Protein AF-A0A917E653-F1 (afdb_monomer_lite)

Organism: NCBI:txid1526574

Structure (mmCIF, N/CA/C/O backbone):
data_AF-A0A917E653-F1
#
_entry.id   AF-A0A917E653-F1
#
loop_
_atom_site.group_PDB
_atom_site.id
_atom_site.type_symbol
_atom_site.label_atom_id
_atom_site.label_alt_id
_atom_site.label_comp_id
_atom_site.label_asym_id
_atom_site.label_entity_id
_atom_site.label_seq_id
_atom_site.pdbx_PDB_ins_code
_atom_site.Cartn_x
_atom_site.Cartn_y
_atom_site.Cartn_z
_atom_site.occupancy
_atom_site.B_iso_or_equiv
_atom_site.auth_seq_id
_atom_site.auth_comp_id
_atom_site.auth_asym_id
_atom_site.auth_atom_id
_atom_site.pdbx_PDB_model_num
ATOM 1 N N . MET A 1 1 ? -8.773 10.987 0.059 1.00 63.25 1 MET A N 1
ATOM 2 C CA . MET A 1 1 ? -8.328 11.315 1.430 1.00 63.25 1 MET A CA 1
ATOM 3 C C . MET A 1 1 ? -7.196 10.438 1.963 1.00 63.25 1 MET A C 1
ATOM 5 O O . MET A 1 1 ? -6.633 1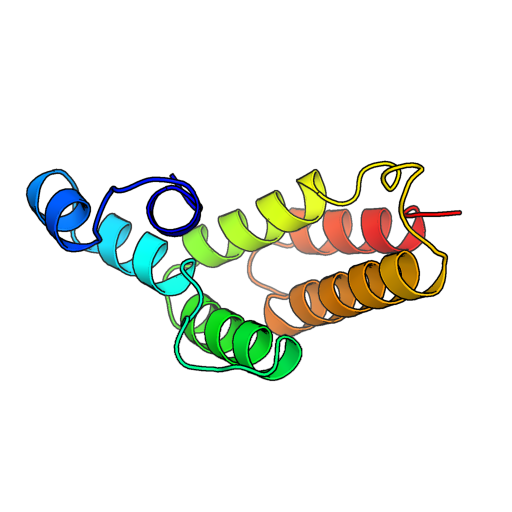0.831 2.969 1.00 63.25 1 MET A O 1
ATOM 9 N N . HIS A 1 2 ? -6.846 9.288 1.367 1.00 66.25 2 HIS A N 1
ATOM 10 C CA . HIS A 1 2 ? -5.882 8.370 1.998 1.00 66.25 2 HIS A CA 1
ATOM 11 C C . HIS A 1 2 ? -4.497 8.979 2.279 1.00 66.25 2 HIS A C 1
ATOM 13 O O . HIS A 1 2 ? -3.910 8.625 3.294 1.00 66.25 2 HIS A O 1
ATOM 19 N N . ASP A 1 3 ? -4.056 9.937 1.460 1.00 76.19 3 ASP A N 1
ATOM 20 C CA . ASP A 1 3 ? -2.777 10.632 1.643 1.00 76.19 3 ASP A CA 1
ATOM 21 C C . ASP A 1 3 ? -2.915 12.055 2.211 1.00 76.19 3 ASP A C 1
ATOM 23 O O . ASP A 1 3 ? -1.927 12.768 2.311 1.00 76.19 3 ASP A O 1
ATOM 27 N N . ILE A 1 4 ? -4.107 12.511 2.626 1.00 77.00 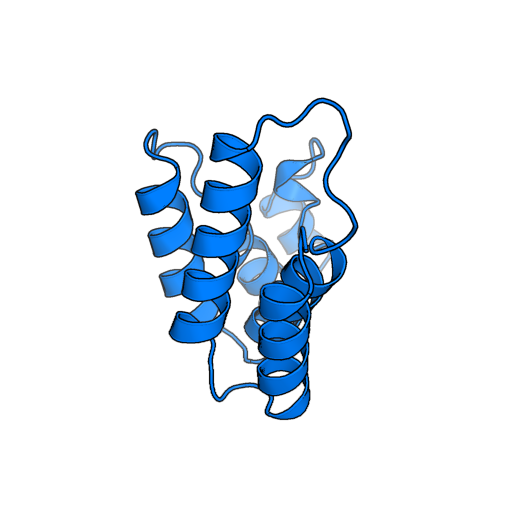4 ILE A N 1
ATOM 28 C CA . ILE A 1 4 ? -4.296 13.929 3.004 1.00 77.00 4 ILE A CA 1
ATOM 29 C C . ILE A 1 4 ? -3.410 14.345 4.193 1.00 77.00 4 ILE A C 1
ATOM 31 O O . ILE A 1 4 ? -2.864 15.439 4.192 1.00 77.00 4 ILE A O 1
ATOM 35 N N . VAL A 1 5 ? -3.190 13.449 5.158 1.00 71.81 5 VAL A N 1
ATOM 36 C CA . VAL A 1 5 ? -2.304 13.685 6.316 1.00 71.81 5 VAL A CA 1
ATOM 37 C C . VAL A 1 5 ? -0.818 13.535 5.946 1.00 71.81 5 VAL A C 1
ATOM 39 O O . VAL A 1 5 ? 0.066 14.028 6.649 1.00 71.81 5 VAL A O 1
ATOM 42 N N . GLU A 1 6 ? -0.510 12.832 4.851 1.00 76.94 6 GLU A N 1
ATOM 43 C CA . GLU A 1 6 ? 0.863 12.686 4.358 1.00 76.94 6 GLU A CA 1
ATOM 44 C C . GLU A 1 6 ? 1.281 13.872 3.472 1.00 76.94 6 GLU A C 1
ATOM 46 O O . GLU A 1 6 ? 2.406 14.352 3.629 1.00 76.94 6 GLU A O 1
ATOM 51 N N . ASP A 1 7 ? 0.371 14.364 2.625 1.00 78.69 7 ASP A N 1
ATOM 52 C CA . ASP A 1 7 ? 0.656 15.291 1.520 1.00 78.69 7 ASP A CA 1
ATOM 53 C C . ASP A 1 7 ? 0.187 16.735 1.762 1.00 78.69 7 ASP A C 1
ATOM 55 O O . ASP A 1 7 ? 0.497 17.625 0.968 1.00 78.69 7 ASP A O 1
ATOM 59 N N . THR A 1 8 ? -0.565 16.995 2.834 1.00 80.12 8 THR A N 1
ATOM 60 C CA . THR A 1 8 ? -1.074 18.336 3.167 1.00 80.12 8 THR A CA 1
ATOM 61 C C . THR A 1 8 ? -0.854 18.673 4.644 1.00 80.12 8 THR A C 1
ATOM 63 O O . THR A 1 8 ? -0.393 17.839 5.422 1.00 80.12 8 THR A O 1
ATOM 66 N N . GLU A 1 9 ? -1.186 19.902 5.046 1.00 81.06 9 GLU A N 1
ATOM 67 C CA . GLU A 1 9 ? -1.111 20.351 6.445 1.00 81.06 9 GLU A CA 1
ATOM 68 C C . GLU A 1 9 ? -2.258 19.808 7.321 1.00 81.06 9 GLU A C 1
ATOM 70 O O . GLU A 1 9 ? -2.254 20.017 8.533 1.00 81.06 9 GLU A O 1
ATOM 75 N N . THR A 1 10 ? -3.221 19.079 6.739 1.00 84.31 10 THR A N 1
ATOM 76 C CA . THR A 1 10 ? -4.369 18.521 7.465 1.00 84.31 10 THR A CA 1
ATOM 77 C C . THR A 1 10 ? -3.950 17.472 8.498 1.00 84.31 10 THR A C 1
ATOM 79 O O . THR A 1 10 ? -3.291 16.475 8.198 1.00 84.31 10 THR A O 1
ATOM 82 N N . SER A 1 11 ? -4.416 17.655 9.728 1.00 85.44 11 SER A N 1
ATOM 83 C CA . SER A 1 11 ? -4.180 16.780 10.872 1.00 85.44 11 SER A CA 1
ATOM 84 C C . SER A 1 11 ? -5.279 15.724 11.055 1.00 85.44 11 SER A C 1
ATOM 86 O O . SER A 1 11 ? -6.434 15.901 10.668 1.00 85.44 11 SER A O 1
ATOM 88 N N . LEU A 1 12 ? -4.954 14.619 11.741 1.00 85.94 12 LEU A N 1
ATOM 89 C CA . LEU A 1 12 ? -5.959 13.622 12.147 1.00 85.94 12 LEU A CA 1
ATOM 90 C C . LEU A 1 12 ? -7.033 14.209 13.076 1.00 85.94 12 LEU A C 1
ATOM 92 O O . LEU A 1 12 ? -8.161 13.722 13.080 1.00 85.94 12 LEU A O 1
ATOM 96 N N . LYS A 1 13 ? -6.689 15.253 13.841 1.00 87.19 13 LYS A N 1
ATOM 97 C CA . LYS A 1 13 ? -7.632 15.962 14.710 1.00 87.19 13 LYS A CA 1
ATOM 98 C C . LYS A 1 13 ? -8.714 16.650 13.878 1.00 87.19 13 LYS A C 1
ATOM 100 O O . LYS A 1 13 ? -9.890 16.423 14.130 1.00 87.19 13 LYS A O 1
ATOM 105 N N . GLU A 1 14 ? -8.320 17.398 12.850 1.00 86.38 14 GLU A N 1
ATOM 106 C CA . GLU A 1 14 ? -9.267 18.059 11.941 1.00 86.38 14 GLU A CA 1
ATOM 107 C C . GLU A 1 14 ? -10.149 17.043 11.205 1.00 86.38 14 GLU A C 1
ATOM 109 O O . GLU A 1 14 ? -11.339 17.281 11.010 1.00 86.38 14 GLU A O 1
ATOM 114 N N . ILE A 1 15 ? -9.611 15.872 10.843 1.00 88.75 15 ILE A N 1
ATOM 115 C CA . ILE A 1 15 ? -10.426 14.795 10.259 1.00 88.75 15 ILE A CA 1
ATOM 116 C C . ILE A 1 15 ? -11.457 14.286 11.274 1.00 88.75 15 ILE A C 1
ATOM 118 O O . ILE A 1 15 ? -12.619 14.127 10.918 1.00 88.75 15 ILE A O 1
ATOM 122 N N . GLY A 1 16 ? -11.066 14.079 12.533 1.00 88.75 16 GLY A N 1
ATOM 123 C CA . GLY A 1 16 ? -11.978 13.646 13.595 1.00 88.75 16 GLY A CA 1
ATOM 124 C C . GLY A 1 16 ? -13.073 14.656 13.945 1.00 88.75 16 GLY A C 1
ATOM 125 O O . GLY A 1 16 ? -14.151 14.250 14.363 1.00 88.75 16 GLY A O 1
ATOM 126 N N . GLU A 1 17 ? -12.825 15.950 13.748 1.00 91.25 17 GLU A N 1
ATOM 127 C CA . GLU A 1 17 ? -13.824 17.007 13.955 1.00 91.25 17 GLU A CA 1
ATOM 128 C C . GLU A 1 17 ? -14.859 17.072 12.818 1.00 91.25 17 GLU A C 1
ATOM 130 O O . GLU A 1 17 ? -15.998 17.473 13.050 1.00 91.25 17 GLU A O 1
ATOM 135 N N . ASN A 1 18 ? -14.487 16.651 11.603 1.00 90.56 18 ASN A N 1
ATOM 136 C CA . ASN A 1 18 ? -15.320 16.787 10.401 1.00 90.56 18 ASN A CA 1
ATOM 137 C C . ASN A 1 18 ? -15.903 15.462 9.878 1.00 90.56 18 ASN A C 1
ATOM 139 O O . ASN A 1 18 ? -16.817 15.473 9.053 1.00 90.56 18 ASN A O 1
ATOM 143 N N . PHE A 1 19 ? -15.388 14.314 10.325 1.00 91.25 19 PHE A N 1
ATOM 144 C CA . PHE A 1 19 ? -15.757 12.994 9.816 1.00 91.25 19 PHE A CA 1
ATOM 145 C C . PHE A 1 19 ? -15.982 11.976 10.934 1.00 91.25 19 PHE A C 1
ATOM 147 O O . PHE A 1 19 ? -15.587 12.152 12.082 1.00 91.25 19 PHE A O 1
ATOM 154 N N . SER A 1 20 ? -16.625 10.861 10.575 1.00 90.75 20 SER A N 1
ATOM 155 C CA . SER A 1 20 ? -16.861 9.761 11.512 1.00 90.75 20 SER A CA 1
ATOM 156 C C . SER A 1 20 ? -15.556 9.135 12.017 1.00 90.75 20 SER A C 1
ATOM 158 O O . SER A 1 20 ? -14.550 9.086 11.304 1.00 90.75 20 SER A O 1
ATOM 160 N N . ASN A 1 21 ? -15.614 8.545 13.213 1.00 90.25 21 ASN A N 1
ATOM 161 C CA . ASN A 1 21 ? -14.484 7.834 13.813 1.00 90.25 21 ASN A CA 1
ATOM 162 C C . ASN A 1 21 ? -13.909 6.738 12.891 1.00 90.25 21 ASN A C 1
ATOM 164 O O . ASN A 1 21 ? -12.696 6.576 12.807 1.00 90.25 21 ASN A O 1
ATOM 168 N N . GLN A 1 22 ? -14.763 6.046 12.128 1.00 90.94 22 GLN A N 1
ATOM 169 C CA . GLN A 1 22 ? -14.332 5.025 11.164 1.00 90.94 22 GLN A CA 1
ATOM 170 C C . GLN A 1 22 ? -13.416 5.602 10.071 1.00 90.94 22 GLN A C 1
ATOM 172 O O . GLN A 1 22 ? -12.428 4.972 9.690 1.00 90.94 22 GLN A O 1
ATOM 177 N N . ILE A 1 23 ? -13.721 6.808 9.576 1.00 89.88 23 ILE A N 1
ATOM 178 C CA . ILE A 1 23 ? -12.895 7.496 8.574 1.00 89.88 23 ILE A CA 1
ATOM 179 C C . ILE A 1 23 ? -11.564 7.908 9.201 1.00 89.88 23 ILE A C 1
ATOM 181 O O . ILE A 1 23 ? -10.512 7.646 8.617 1.00 89.88 23 ILE A O 1
ATOM 185 N N . THR A 1 24 ? -11.594 8.492 10.398 1.00 91.25 24 THR A N 1
ATOM 186 C CA . THR A 1 24 ? -10.391 8.924 11.121 1.00 91.25 24 THR A CA 1
ATOM 187 C C . THR A 1 24 ? -9.446 7.757 11.400 1.00 91.25 24 THR A C 1
ATOM 189 O O . THR A 1 24 ? -8.258 7.849 11.097 1.00 91.25 24 THR A O 1
ATOM 192 N N . GLU A 1 25 ? -9.961 6.627 11.889 1.00 92.12 25 GLU A N 1
ATOM 193 C CA . GLU A 1 25 ? -9.183 5.402 12.118 1.00 92.12 25 GLU A CA 1
ATOM 194 C C . GLU A 1 25 ? -8.594 4.839 10.819 1.00 92.12 25 GLU A C 1
ATOM 196 O O . GLU A 1 25 ? -7.434 4.417 10.781 1.00 92.12 25 GLU A O 1
ATOM 201 N N . GLY A 1 26 ? -9.368 4.863 9.730 1.00 92.69 26 GLY A N 1
ATOM 202 C CA . GLY A 1 26 ? -8.899 4.427 8.420 1.00 92.69 26 GLY A CA 1
ATOM 203 C C . GLY A 1 26 ? -7.757 5.290 7.883 1.00 92.69 26 GLY A C 1
ATOM 204 O O . GLY A 1 26 ? -6.734 4.755 7.450 1.00 92.69 26 GLY A O 1
ATOM 205 N N . VAL A 1 27 ? -7.894 6.618 7.956 1.00 91.12 27 VAL A N 1
ATOM 206 C CA . VAL A 1 27 ? -6.839 7.557 7.544 1.00 91.12 27 VAL A CA 1
ATOM 207 C C . VAL A 1 27 ? -5.613 7.423 8.447 1.00 91.12 27 VAL A C 1
ATOM 209 O O . VAL A 1 27 ? -4.488 7.376 7.946 1.00 91.12 27 VAL A O 1
ATOM 212 N N . ALA A 1 28 ? -5.804 7.268 9.758 1.00 91.88 28 ALA A N 1
ATOM 213 C CA . ALA A 1 28 ? -4.706 7.047 10.693 1.00 91.88 28 ALA A CA 1
ATOM 214 C C . ALA A 1 28 ? -3.905 5.785 10.343 1.00 91.88 28 ALA A C 1
ATOM 216 O O . ALA A 1 28 ? -2.676 5.825 10.331 1.00 91.88 28 ALA A O 1
ATOM 217 N N . ALA A 1 29 ? -4.572 4.677 10.004 1.00 92.44 29 ALA A N 1
ATOM 218 C CA . ALA A 1 29 ? -3.911 3.433 9.606 1.00 92.44 29 ALA A CA 1
ATOM 219 C C . ALA A 1 29 ? -3.133 3.549 8.283 1.00 92.44 29 ALA A C 1
ATOM 221 O O . ALA A 1 29 ? -2.068 2.943 8.135 1.00 92.44 29 ALA A O 1
ATOM 222 N N . LEU A 1 30 ? -3.646 4.338 7.334 1.00 91.88 30 LEU A N 1
ATOM 223 C CA . LEU A 1 30 ? -3.002 4.596 6.041 1.00 91.88 30 LEU A CA 1
ATOM 224 C C . LEU A 1 30 ? -1.812 5.561 6.149 1.00 91.88 30 LEU A C 1
ATOM 226 O O . LEU A 1 30 ? -0.884 5.457 5.349 1.00 91.88 30 LEU A O 1
ATOM 230 N N . THR A 1 31 ? -1.806 6.422 7.168 1.00 90.19 31 THR A N 1
ATOM 231 C CA . THR A 1 31 ? -0.723 7.372 7.445 1.00 90.19 31 THR A CA 1
ATOM 232 C C . THR A 1 31 ? 0.473 6.656 8.068 1.00 90.19 31 THR A C 1
ATOM 234 O O . THR A 1 31 ? 0.366 6.037 9.131 1.00 90.19 31 THR A O 1
ATOM 237 N N . LYS A 1 32 ? 1.643 6.735 7.434 1.00 89.38 32 LYS A N 1
ATOM 238 C CA . LYS A 1 32 ? 2.878 6.111 7.925 1.00 89.38 32 LYS A CA 1
ATOM 239 C C . LYS A 1 32 ? 3.464 6.862 9.117 1.00 89.38 32 LYS A C 1
ATOM 241 O O . LYS A 1 32 ? 3.518 8.089 9.134 1.00 89.38 32 LYS A O 1
ATOM 246 N N . ASP A 1 33 ?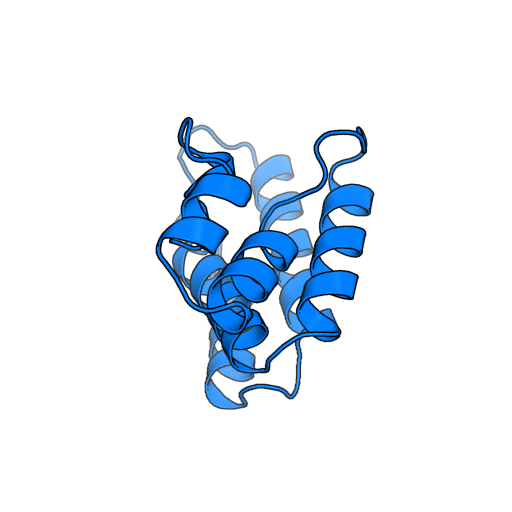 4.018 6.108 10.065 1.00 89.69 33 ASP A N 1
ATOM 247 C CA . ASP A 1 33 ? 4.728 6.688 11.201 1.00 89.69 33 ASP A CA 1
ATOM 248 C C . ASP A 1 33 ? 6.030 7.367 10.736 1.00 89.69 33 ASP A 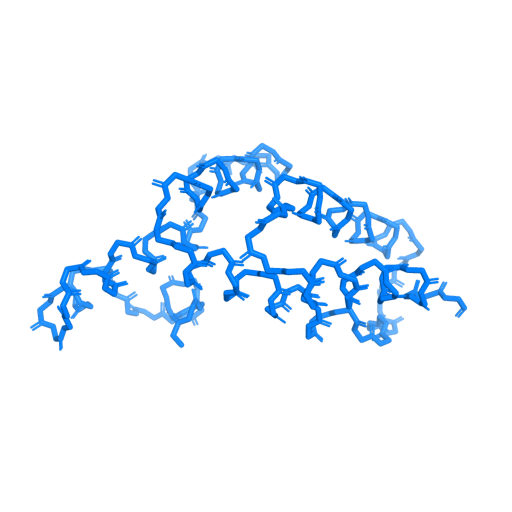C 1
ATOM 250 O O . ASP A 1 33 ? 6.940 6.740 10.174 1.00 89.69 33 ASP A O 1
ATOM 254 N N . LYS A 1 34 ? 6.113 8.687 10.931 1.00 87.88 34 LYS A N 1
ATOM 255 C CA . LYS A 1 34 ? 7.275 9.495 10.546 1.00 87.88 34 LYS A CA 1
ATOM 256 C C . LYS A 1 34 ? 8.474 9.274 11.483 1.00 87.88 34 LYS A C 1
ATOM 258 O O . LYS A 1 34 ? 9.591 9.502 11.028 1.00 87.88 34 LYS A O 1
ATOM 263 N N . SER A 1 35 ? 8.269 8.758 12.701 1.00 91.75 35 SER A N 1
ATOM 264 C CA . SER A 1 35 ? 9.332 8.481 13.681 1.00 91.75 35 SER A CA 1
ATOM 265 C C . SER A 1 35 ? 10.229 7.295 13.297 1.00 91.75 35 SER A C 1
ATOM 267 O O . SER A 1 35 ? 11.409 7.266 13.642 1.00 91.75 35 SER A O 1
ATOM 269 N N . ILE A 1 36 ? 9.707 6.339 12.521 1.00 91.75 36 ILE A N 1
ATOM 270 C CA . ILE A 1 36 ? 10.479 5.201 12.010 1.00 91.75 36 ILE A CA 1
ATOM 271 C C . ILE A 1 36 ? 11.351 5.687 10.844 1.00 91.75 36 ILE A C 1
ATOM 273 O O . ILE A 1 36 ? 10.836 6.188 9.849 1.00 91.75 36 ILE A O 1
ATOM 277 N N . SER A 1 37 ? 12.673 5.549 10.909 1.00 91.19 37 SER A N 1
ATOM 278 C CA . SER A 1 37 ? 13.562 5.997 9.822 1.00 91.19 37 SER A CA 1
ATOM 279 C C . SER A 1 37 ? 13.630 4.993 8.664 1.00 91.19 37 SER A C 1
ATOM 281 O O . SER A 1 37 ? 13.594 5.384 7.494 1.00 91.19 37 SER A O 1
ATOM 283 N N . ASP A 1 38 ? 13.665 3.694 8.975 1.00 94.00 38 ASP A N 1
ATOM 284 C CA . ASP A 1 38 ? 13.737 2.633 7.972 1.00 94.00 38 ASP A CA 1
ATOM 285 C C . ASP A 1 38 ? 12.425 2.496 7.180 1.00 94.00 38 ASP A C 1
ATOM 287 O O . ASP A 1 38 ? 11.344 2.258 7.727 1.00 94.00 38 ASP A O 1
ATOM 291 N N . LYS A 1 39 ? 12.523 2.610 5.851 1.00 90.69 39 LYS A N 1
ATOM 292 C CA . LYS A 1 39 ? 11.360 2.622 4.950 1.00 90.69 39 LYS A CA 1
ATOM 293 C C . LYS A 1 39 ? 10.609 1.293 4.949 1.00 90.69 39 LYS A C 1
ATOM 295 O O . LYS A 1 39 ? 9.381 1.297 4.854 1.00 90.69 39 LYS A O 1
ATOM 300 N N . LEU A 1 40 ? 11.321 0.168 5.032 1.00 92.25 40 LEU A N 1
ATOM 301 C CA . LEU A 1 40 ? 10.693 -1.152 4.997 1.00 92.25 40 LEU A CA 1
ATOM 302 C C . LEU A 1 40 ? 9.956 -1.442 6.307 1.00 92.25 40 LEU A C 1
ATOM 304 O O . LEU A 1 40 ? 8.813 -1.893 6.281 1.00 92.25 40 LEU A O 1
ATOM 308 N N . THR A 1 41 ? 10.576 -1.126 7.440 1.00 94.38 41 THR A N 1
ATOM 309 C CA . THR A 1 41 ? 9.975 -1.235 8.773 1.00 94.38 41 THR A CA 1
ATOM 310 C C . THR A 1 41 ? 8.745 -0.341 8.882 1.00 94.38 41 THR A C 1
ATOM 312 O O . THR A 1 41 ? 7.684 -0.813 9.281 1.00 94.38 41 THR A O 1
ATOM 315 N N . LYS A 1 42 ? 8.834 0.906 8.404 1.00 94.38 42 LYS A N 1
ATOM 316 C CA . LYS A 1 42 ? 7.698 1.835 8.330 1.00 94.38 42 LYS A CA 1
ATOM 317 C C . LYS A 1 42 ? 6.539 1.285 7.495 1.00 94.38 42 LYS A C 1
ATOM 319 O O . LYS A 1 42 ? 5.378 1.417 7.875 1.00 94.38 42 LYS A O 1
ATOM 324 N N . MET A 1 43 ? 6.840 0.649 6.361 1.00 94.25 43 MET A N 1
ATOM 325 C CA . MET A 1 43 ? 5.823 -0.001 5.530 1.00 94.25 43 MET A CA 1
ATOM 326 C C . MET A 1 43 ? 5.177 -1.187 6.257 1.00 94.25 43 MET A C 1
ATOM 328 O O . MET A 1 43 ? 3.957 -1.309 6.248 1.00 94.25 43 MET A O 1
ATOM 332 N N . LYS A 1 44 ? 5.971 -2.045 6.908 1.00 95.00 44 LYS A N 1
ATOM 333 C CA . LYS A 1 44 ? 5.457 -3.200 7.664 1.00 95.00 44 LYS A CA 1
ATOM 334 C C . LYS A 1 44 ? 4.567 -2.779 8.834 1.00 95.00 44 LYS A C 1
ATOM 336 O O . LYS A 1 44 ? 3.522 -3.395 9.027 1.00 95.00 44 LYS A O 1
ATOM 341 N N . ASP A 1 45 ? 4.938 -1.727 9.564 1.00 95.56 45 ASP A N 1
ATOM 342 C CA . ASP A 1 45 ? 4.091 -1.143 10.611 1.00 95.56 45 ASP A CA 1
ATOM 343 C C . ASP A 1 45 ? 2.730 -0.703 10.051 1.00 95.56 45 ASP A C 1
ATOM 345 O O . ASP A 1 45 ? 1.683 -1.153 10.521 1.00 95.56 45 ASP A O 1
ATOM 349 N N . SER A 1 46 ? 2.742 0.107 8.986 1.00 94.94 46 SER A N 1
ATOM 350 C CA . SER A 1 46 ? 1.512 0.577 8.342 1.00 94.94 46 SER A CA 1
ATOM 351 C C . SER A 1 46 ? 0.643 -0.592 7.868 1.00 94.94 46 SER A C 1
ATOM 353 O O . SER A 1 46 ? -0.554 -0.615 8.139 1.00 94.94 46 SER A O 1
ATOM 355 N N . LEU A 1 47 ? 1.233 -1.622 7.249 1.00 96.25 47 LEU A N 1
ATOM 356 C CA . LEU A 1 47 ? 0.499 -2.817 6.821 1.00 96.25 47 LEU A CA 1
ATOM 357 C C . LEU A 1 47 ? -0.116 -3.590 7.989 1.00 96.25 47 LEU A C 1
ATOM 359 O O . LEU A 1 47 ? -1.257 -4.040 7.875 1.00 96.25 47 LEU A O 1
ATOM 363 N N . LYS A 1 48 ? 0.595 -3.712 9.116 1.00 96.06 48 LYS A N 1
ATOM 364 C CA . LYS A 1 48 ? 0.065 -4.341 10.331 1.00 96.06 48 LYS A CA 1
ATOM 365 C C . LYS A 1 48 ? -1.158 -3.585 10.846 1.00 96.06 48 LYS A C 1
ATOM 367 O O . LYS A 1 48 ? -2.166 -4.221 11.152 1.00 96.06 48 LYS A O 1
ATOM 372 N N . ARG A 1 49 ? -1.088 -2.250 10.899 1.00 95.50 49 ARG A N 1
ATOM 373 C CA . ARG A 1 49 ? -2.218 -1.405 11.309 1.00 95.50 49 ARG A CA 1
ATOM 374 C C . ARG A 1 49 ? -3.386 -1.560 10.342 1.00 95.50 49 ARG A C 1
ATOM 376 O O . ARG A 1 49 ? -4.448 -1.977 10.779 1.00 95.50 49 ARG A O 1
ATOM 383 N N . ILE A 1 50 ? -3.166 -1.366 9.039 1.00 95.81 50 ILE A N 1
ATOM 384 C CA . ILE A 1 50 ? -4.183 -1.513 7.977 1.00 95.81 50 ILE A CA 1
ATOM 385 C C . ILE A 1 50 ? -4.891 -2.874 8.044 1.00 95.81 50 ILE A C 1
ATOM 387 O O . ILE A 1 50 ? -6.113 -2.945 7.950 1.00 95.81 50 ILE A O 1
ATOM 391 N N . LYS A 1 51 ? -4.144 -3.965 8.237 1.00 93.88 51 LYS A N 1
ATOM 392 C CA . LYS A 1 51 ? -4.696 -5.326 8.315 1.00 93.88 51 LYS A CA 1
ATOM 393 C C . LYS A 1 51 ? -5.601 -5.548 9.531 1.00 93.88 51 LYS A C 1
ATOM 395 O O . LYS A 1 51 ? -6.471 -6.421 9.467 1.00 93.88 51 LYS A O 1
ATOM 400 N N . GLY A 1 52 ? -5.368 -4.797 10.607 1.00 92.25 52 GLY A N 1
ATOM 401 C CA . GLY A 1 52 ? -6.138 -4.825 11.848 1.00 92.25 52 GLY A CA 1
ATOM 402 C C . GLY A 1 52 ? -7.343 -3.883 11.878 1.00 92.25 52 GLY A C 1
ATOM 403 O O . GLY A 1 52 ? -8.031 -3.865 12.894 1.00 92.25 52 GLY A O 1
ATOM 404 N N . THR A 1 53 ? -7.605 -3.112 10.813 1.00 92.44 53 THR A N 1
ATOM 405 C CA . THR A 1 53 ? -8.755 -2.190 10.746 1.00 92.44 53 THR A CA 1
ATOM 406 C C . THR A 1 53 ? -9.894 -2.748 9.879 1.00 92.44 53 THR A C 1
ATOM 408 O O . THR A 1 53 ? -10.067 -3.962 9.743 1.00 92.44 53 THR A O 1
ATOM 411 N N . TYR A 1 54 ? -10.703 -1.861 9.304 1.00 93.25 54 TYR A N 1
ATOM 412 C CA . TYR A 1 54 ? -11.790 -2.146 8.387 1.00 93.25 54 TYR A CA 1
ATOM 413 C C . TYR A 1 54 ? -11.292 -2.687 7.041 1.00 93.25 54 TYR A C 1
ATOM 415 O O . TYR A 1 54 ? -10.251 -2.298 6.500 1.00 93.25 54 TYR A O 1
ATOM 423 N N . LYS A 1 55 ? -12.098 -3.568 6.445 1.00 94.06 55 LYS A N 1
ATOM 424 C CA . LYS A 1 55 ? -11.826 -4.190 5.142 1.00 94.06 55 LYS A CA 1
ATOM 425 C C . LYS A 1 55 ? -11.652 -3.143 4.036 1.00 94.06 55 LYS A C 1
ATOM 427 O O . LYS A 1 55 ? -10.829 -3.312 3.139 1.00 94.06 55 LYS A O 1
ATOM 432 N N . GLU A 1 56 ? -12.410 -2.061 4.112 1.00 94.44 56 GLU A N 1
ATOM 433 C CA . GLU A 1 56 ? -12.418 -0.930 3.191 1.00 94.44 56 GLU A CA 1
ATOM 434 C C . GLU A 1 56 ? -11.047 -0.245 3.147 1.00 94.44 56 GLU A C 1
ATOM 436 O O . GLU A 1 56 ? -10.570 0.108 2.073 1.00 94.44 56 GLU A O 1
ATOM 441 N N . VAL A 1 57 ? -10.357 -0.141 4.286 1.00 95.25 57 VAL A N 1
ATOM 442 C CA . VAL A 1 57 ? -9.016 0.460 4.378 1.00 95.25 57 VAL A CA 1
ATOM 443 C C . VAL A 1 57 ? -7.985 -0.415 3.664 1.00 95.25 57 VAL A C 1
ATOM 445 O O . VAL A 1 57 ? -7.127 0.088 2.935 1.00 95.25 57 VAL A O 1
ATOM 448 N N . VAL A 1 58 ? -8.113 -1.739 3.788 1.00 95.94 58 VAL A N 1
ATOM 449 C CA . VAL A 1 58 ? -7.295 -2.695 3.028 1.00 95.94 58 VAL A CA 1
ATOM 450 C C . VAL A 1 58 ? -7.535 -2.549 1.523 1.00 95.94 58 VAL A C 1
ATOM 452 O O . VAL A 1 58 ? -6.583 -2.498 0.742 1.00 95.94 58 VAL A O 1
ATOM 455 N N . ILE A 1 59 ? -8.803 -2.447 1.115 1.00 95.94 59 ILE A N 1
ATOM 456 C CA . ILE A 1 59 ? -9.208 -2.2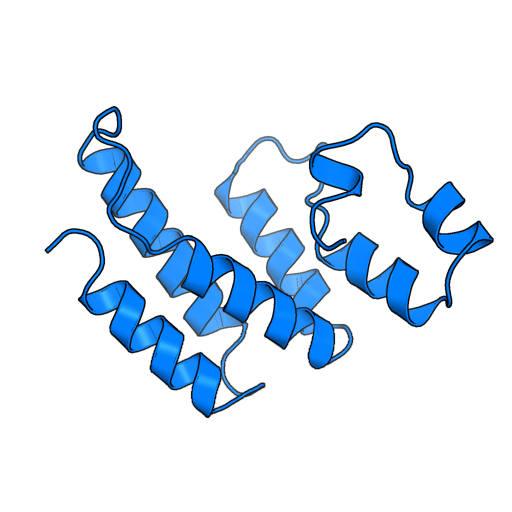38 -0.283 1.00 95.94 59 ILE A CA 1
ATOM 457 C C . ILE A 1 59 ? -8.605 -0.942 -0.831 1.00 95.94 59 ILE A C 1
ATOM 459 O O . ILE A 1 59 ? -8.028 -0.962 -1.919 1.00 95.94 59 ILE A O 1
ATOM 463 N N . VAL A 1 60 ? -8.672 0.154 -0.070 1.00 95.44 60 VAL A N 1
ATOM 464 C CA . VAL A 1 60 ? -8.062 1.440 -0.436 1.00 95.44 60 VAL A CA 1
ATOM 465 C C . VAL A 1 60 ? -6.556 1.285 -0.627 1.00 95.44 60 VAL A C 1
ATOM 467 O O . VAL A 1 60 ? -6.038 1.727 -1.650 1.00 95.44 60 VAL A O 1
ATOM 470 N N . LYS A 1 61 ? -5.847 0.595 0.280 1.00 96.50 61 LYS A N 1
ATOM 471 C CA . LYS A 1 61 ? -4.395 0.419 0.137 1.00 96.50 61 LYS A CA 1
ATOM 472 C C . LYS A 1 61 ? -4.004 -0.411 -1.087 1.00 96.50 61 LYS A C 1
ATOM 474 O O . LYS A 1 61 ? -3.014 -0.107 -1.758 1.00 96.50 61 LYS A O 1
ATOM 479 N N . LEU A 1 62 ? -4.771 -1.460 -1.383 1.00 97.38 62 LEU A N 1
ATOM 480 C CA . LEU A 1 62 ? -4.577 -2.265 -2.588 1.00 97.38 62 LEU A CA 1
ATOM 481 C C . LEU A 1 62 ? -4.832 -1.431 -3.851 1.00 97.38 62 LEU A C 1
ATOM 483 O O . LEU A 1 62 ? -4.020 -1.471 -4.773 1.00 97.38 62 LEU A O 1
ATOM 487 N N . ALA A 1 63 ? -5.917 -0.655 -3.884 1.00 96.50 63 ALA A N 1
ATOM 488 C CA . ALA A 1 63 ? -6.267 0.204 -5.013 1.00 96.50 63 ALA A CA 1
ATOM 489 C C . ALA A 1 63 ? -5.221 1.305 -5.264 1.00 96.50 63 ALA A C 1
ATOM 491 O O . ALA A 1 63 ? -4.829 1.512 -6.414 1.00 96.50 63 ALA A O 1
ATOM 492 N N . ASP A 1 64 ? -4.719 1.942 -4.203 1.00 95.44 64 ASP A N 1
ATOM 493 C CA . ASP A 1 64 ? -3.600 2.893 -4.241 1.00 95.44 64 ASP A CA 1
ATOM 494 C C . ASP A 1 64 ? -2.365 2.252 -4.899 1.00 95.44 64 ASP A C 1
ATOM 496 O O . ASP A 1 64 ? -1.875 2.705 -5.936 1.00 95.44 64 ASP A O 1
ATOM 500 N N . ARG A 1 65 ? -1.908 1.104 -4.378 1.00 96.94 65 ARG A N 1
ATOM 501 C CA . ARG A 1 65 ? -0.729 0.426 -4.935 1.00 96.94 65 ARG A CA 1
ATOM 502 C C . ARG A 1 65 ? -0.929 -0.013 -6.386 1.00 96.94 65 ARG A C 1
ATOM 504 O O . ARG A 1 65 ? -0.005 0.121 -7.179 1.00 96.94 65 ARG A O 1
ATOM 511 N N . ILE A 1 66 ? -2.104 -0.524 -6.741 1.00 96.81 66 ILE A N 1
ATOM 512 C CA . ILE A 1 66 ? -2.444 -0.884 -8.126 1.00 96.81 66 ILE A CA 1
ATOM 513 C C . ILE A 1 66 ? -2.357 0.340 -9.038 1.00 96.81 66 ILE A C 1
ATOM 515 O O . ILE A 1 66 ? -1.815 0.239 -10.137 1.00 96.81 66 ILE A O 1
ATOM 519 N N . THR A 1 67 ? -2.885 1.478 -8.584 1.00 95.19 67 THR A N 1
ATOM 520 C CA . THR A 1 67 ? -2.856 2.734 -9.337 1.00 95.19 67 THR A CA 1
ATOM 521 C C . THR A 1 67 ? -1.425 3.188 -9.551 1.00 95.19 67 THR A C 1
ATOM 523 O O . THR A 1 67 ? -1.092 3.539 -10.673 1.00 95.19 67 THR A O 1
ATOM 526 N N . ASN A 1 68 ? -0.561 3.069 -8.543 1.00 94.88 68 ASN A N 1
ATOM 527 C CA . ASN A 1 68 ? 0.835 3.489 -8.638 1.00 94.88 68 ASN A CA 1
ATOM 528 C C . ASN A 1 68 ? 1.757 2.529 -9.412 1.00 94.88 68 ASN A C 1
ATOM 530 O O . ASN A 1 68 ? 2.890 2.890 -9.724 1.00 94.88 68 ASN A O 1
ATOM 534 N N . LEU A 1 69 ? 1.305 1.319 -9.754 1.00 95.50 69 LEU A N 1
ATOM 535 C CA . LEU A 1 69 ? 2.027 0.406 -10.651 1.00 95.50 69 LEU A CA 1
ATOM 536 C C . LEU A 1 69 ? 1.798 0.774 -12.137 1.00 95.50 69 LEU A C 1
ATOM 538 O O . LEU A 1 69 ? 1.470 -0.085 -12.957 1.00 95.50 69 LEU A O 1
ATOM 542 N N . GLN A 1 70 ? 1.950 2.059 -12.473 1.00 92.88 70 GLN A N 1
ATOM 543 C CA . GLN A 1 70 ? 2.045 2.567 -13.853 1.00 92.88 70 GLN A CA 1
ATOM 544 C C . GLN A 1 70 ? 3.475 2.431 -14.389 1.00 92.88 70 GLN A C 1
ATOM 546 O O . GLN A 1 70 ? 4.364 2.089 -13.617 1.00 92.88 70 GLN A O 1
ATOM 551 N N . PRO A 1 71 ? 3.753 2.701 -15.679 1.00 93.81 71 PRO A N 1
ATOM 552 C CA . PRO A 1 71 ? 5.133 2.813 -16.140 1.00 93.81 71 PRO A CA 1
ATOM 553 C C . PRO A 1 71 ? 5.978 3.683 -15.187 1.00 93.81 71 PRO A C 1
ATOM 555 O O . PRO A 1 71 ? 5.534 4.773 -14.808 1.00 93.81 71 PRO A O 1
ATOM 558 N N . PRO A 1 72 ? 7.151 3.195 -14.739 1.00 93.81 72 PRO A N 1
ATOM 559 C CA . PRO A 1 72 ? 7.960 3.910 -13.765 1.00 93.81 72 PRO A CA 1
ATOM 560 C C . PRO A 1 72 ? 8.429 5.255 -14.337 1.00 93.81 72 PRO A C 1
ATOM 562 O O . PRO A 1 72 ? 8.657 5.360 -15.545 1.00 93.81 72 PRO A O 1
ATOM 565 N N . PRO A 1 73 ? 8.629 6.282 -13.493 1.00 94.56 73 PRO A N 1
ATOM 566 C CA . PRO A 1 73 ? 9.189 7.545 -13.950 1.00 94.56 73 PRO A CA 1
ATOM 567 C C . PRO A 1 73 ? 10.552 7.339 -14.632 1.00 94.56 73 PRO A C 1
ATOM 569 O O . PRO A 1 73 ? 11.368 6.567 -14.121 1.00 94.56 73 PRO A O 1
ATOM 572 N N . PRO A 1 74 ? 10.860 8.074 -15.716 1.00 93.38 74 PRO A N 1
ATOM 573 C CA . PRO A 1 74 ? 12.102 7.894 -16.478 1.00 93.38 74 PRO A CA 1
ATOM 574 C C . PRO A 1 74 ? 13.363 8.229 -15.666 1.00 93.38 74 PRO A C 1
ATOM 576 O O . PRO A 1 74 ? 14.465 7.832 -16.021 1.00 93.38 74 PRO A O 1
ATOM 579 N N . THR A 1 75 ? 13.207 8.952 -14.557 1.00 96.00 75 THR A N 1
ATOM 580 C CA . THR A 1 75 ? 14.288 9.307 -13.632 1.00 96.00 75 THR A CA 1
ATOM 581 C C . THR A 1 75 ? 14.651 8.185 -12.657 1.00 96.00 75 THR A C 1
ATOM 583 O O . THR A 1 75 ? 15.581 8.340 -11.866 1.00 96.00 75 THR A O 1
ATOM 586 N N . TRP A 1 76 ? 13.909 7.073 -12.634 1.00 95.75 76 TRP A N 1
ATOM 587 C CA . TRP A 1 76 ? 14.188 5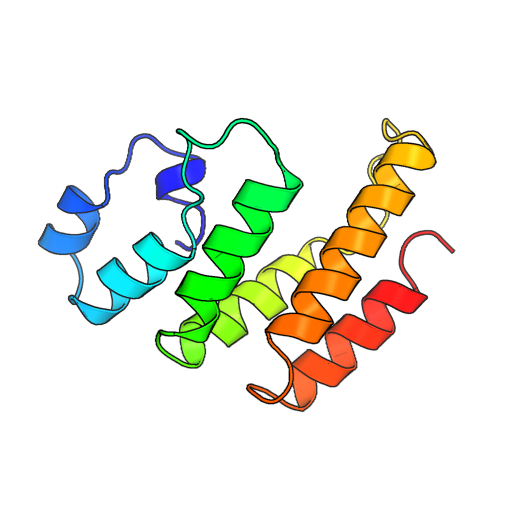.965 -11.724 1.00 95.75 76 TRP A CA 1
ATOM 588 C C . TRP A 1 76 ? 15.213 5.009 -12.326 1.00 95.75 76 TRP A C 1
ATOM 590 O O . TRP A 1 76 ? 15.052 4.520 -13.439 1.00 95.75 76 TRP A O 1
ATOM 600 N N . ASN A 1 77 ? 16.245 4.691 -11.544 1.00 95.75 77 ASN A N 1
ATOM 601 C CA . ASN A 1 77 ? 17.155 3.602 -11.872 1.00 95.75 77 ASN A CA 1
ATOM 602 C C . ASN A 1 77 ? 16.479 2.234 -11.649 1.00 95.75 77 ASN A C 1
ATOM 604 O O . ASN A 1 77 ? 15.458 2.124 -10.960 1.00 95.75 77 ASN A O 1
ATOM 608 N N . LEU A 1 78 ? 17.081 1.181 -12.207 1.00 94.62 78 LEU A N 1
ATOM 609 C CA . LEU A 1 78 ? 16.568 -0.190 -12.105 1.00 94.62 78 LEU A CA 1
ATOM 610 C C . LEU A 1 78 ? 16.382 -0.634 -10.649 1.00 94.62 78 LEU A C 1
ATOM 612 O O . LEU A 1 78 ? 15.326 -1.148 -10.296 1.00 94.62 78 LEU A O 1
ATOM 616 N N . GLU A 1 79 ? 17.345 -0.328 -9.778 1.00 95.31 79 GLU A N 1
ATOM 617 C CA . GLU A 1 79 ? 17.284 -0.677 -8.354 1.00 95.31 79 GLU A CA 1
ATOM 618 C C . GLU A 1 79 ? 16.039 -0.088 -7.663 1.00 95.31 79 GLU A C 1
ATOM 620 O O . GLU A 1 79 ? 15.367 -0.753 -6.870 1.00 95.31 79 GLU A O 1
ATOM 625 N N . LYS A 1 80 ? 15.689 1.168 -7.962 1.00 95.19 80 LYS A N 1
ATOM 626 C CA . LYS A 1 80 ? 14.504 1.816 -7.388 1.00 95.19 80 LYS A CA 1
ATOM 627 C C . LYS A 1 80 ? 13.214 1.194 -7.918 1.00 95.19 80 LYS A C 1
ATOM 629 O O . LYS A 1 80 ? 12.266 1.038 -7.147 1.00 95.19 80 LYS A O 1
ATOM 634 N N . ILE A 1 81 ? 13.178 0.824 -9.198 1.00 95.62 81 ILE A N 1
ATOM 635 C CA . ILE A 1 81 ? 12.043 0.127 -9.819 1.00 95.62 81 ILE A CA 1
ATOM 636 C C . ILE A 1 81 ? 11.841 -1.248 -9.168 1.00 95.62 81 ILE A C 1
ATOM 638 O O . ILE A 1 81 ? 10.719 -1.575 -8.776 1.00 95.62 81 ILE A O 1
ATOM 642 N N . GLU A 1 82 ? 12.915 -2.020 -8.991 1.00 95.25 82 GLU A N 1
ATOM 643 C CA . GLU A 1 82 ? 12.890 -3.337 -8.346 1.00 95.25 82 GLU A CA 1
ATOM 644 C C . GLU A 1 82 ? 12.406 -3.248 -6.900 1.00 95.25 82 GLU A C 1
ATOM 646 O O . GLU A 1 82 ? 11.432 -3.911 -6.537 1.00 95.25 82 GLU A O 1
ATOM 651 N N . LYS A 1 83 ? 12.981 -2.339 -6.100 1.00 94.88 83 LYS A N 1
ATOM 652 C CA . LYS A 1 83 ? 12.529 -2.095 -4.720 1.00 94.88 83 LYS A CA 1
ATOM 653 C C . LYS A 1 83 ? 11.051 -1.717 -4.663 1.00 94.88 83 LYS A C 1
ATOM 655 O O . LYS A 1 83 ? 10.329 -2.166 -3.773 1.00 94.88 83 LYS A O 1
ATOM 660 N N . TYR A 1 84 ? 10.572 -0.907 -5.607 1.00 95.38 84 TYR A N 1
ATOM 661 C CA . TYR A 1 84 ? 9.159 -0.535 -5.668 1.00 95.38 84 TYR A CA 1
ATOM 662 C C . TYR A 1 84 ? 8.256 -1.736 -5.982 1.00 95.38 84 TYR A C 1
ATOM 664 O O . TYR A 1 84 ? 7.199 -1.892 -5.359 1.00 95.38 84 TYR A O 1
ATOM 672 N N . ARG A 1 85 ? 8.693 -2.608 -6.901 1.00 96.12 85 ARG A N 1
ATOM 673 C CA . ARG A 1 85 ? 8.013 -3.865 -7.239 1.00 96.12 85 ARG A CA 1
ATOM 674 C C . ARG A 1 85 ? 7.996 -4.827 -6.044 1.00 96.12 85 ARG A C 1
ATOM 676 O O . ARG A 1 85 ? 6.963 -5.435 -5.775 1.00 96.12 85 ARG A O 1
ATOM 683 N N . ASP A 1 86 ? 9.082 -4.932 -5.285 1.00 96.06 86 ASP A N 1
ATOM 684 C CA . ASP A 1 86 ? 9.158 -5.805 -4.106 1.00 96.06 86 ASP A CA 1
ATOM 685 C C . ASP A 1 86 ? 8.280 -5.320 -2.953 1.00 96.06 86 ASP A C 1
ATOM 687 O O . ASP A 1 86 ? 7.573 -6.115 -2.329 1.00 96.06 86 ASP A O 1
ATOM 691 N N . VAL A 1 87 ? 8.217 -4.006 -2.729 1.00 96.19 87 VAL A N 1
ATOM 692 C CA . VAL A 1 87 ? 7.242 -3.427 -1.797 1.00 96.19 87 VAL A CA 1
ATOM 693 C C . VAL A 1 87 ? 5.810 -3.739 -2.243 1.00 96.19 87 VAL A C 1
ATOM 695 O O . VAL A 1 87 ? 4.968 -4.060 -1.407 1.00 96.19 87 VAL A O 1
ATOM 698 N N . ALA A 1 88 ? 5.512 -3.713 -3.546 1.00 97.12 88 ALA A N 1
ATOM 699 C CA . ALA A 1 88 ? 4.192 -4.098 -4.044 1.00 97.12 88 ALA A CA 1
ATOM 700 C C . ALA A 1 88 ? 3.865 -5.580 -3.772 1.00 97.12 88 ALA A C 1
ATOM 702 O O . ALA A 1 88 ? 2.742 -5.884 -3.366 1.00 97.12 88 ALA A O 1
ATOM 703 N N . LYS A 1 89 ? 4.837 -6.493 -3.924 1.00 97.69 89 LYS A N 1
ATOM 704 C CA . LYS A 1 89 ? 4.683 -7.917 -3.560 1.00 97.69 89 LYS A CA 1
ATOM 705 C C . LYS A 1 89 ? 4.404 -8.101 -2.069 1.00 97.69 89 LYS A C 1
ATOM 707 O O . LYS A 1 89 ? 3.535 -8.897 -1.709 1.00 97.69 89 LYS A O 1
ATOM 712 N N . LEU A 1 90 ? 5.105 -7.354 -1.213 1.00 97.56 90 LEU A N 1
ATOM 713 C CA . LEU A 1 90 ? 4.867 -7.359 0.230 1.00 97.56 90 LEU A CA 1
ATOM 714 C C . LEU A 1 90 ? 3.428 -6.931 0.549 1.00 97.56 90 LEU A C 1
ATOM 716 O O . LEU A 1 90 ? 2.724 -7.650 1.251 1.00 97.56 90 LEU A O 1
ATOM 720 N N . ILE A 1 91 ? 2.964 -5.815 -0.026 1.00 97.19 91 ILE A N 1
ATOM 721 C CA . ILE A 1 91 ? 1.586 -5.324 0.147 1.00 97.19 91 ILE A CA 1
ATOM 722 C C . ILE A 1 91 ? 0.573 -6.387 -0.300 1.00 97.19 91 ILE A C 1
ATOM 724 O O . ILE A 1 91 ? -0.350 -6.707 0.446 1.00 97.19 91 ILE A O 1
ATOM 728 N N . ALA A 1 92 ? 0.761 -6.965 -1.491 1.00 97.25 92 ALA A N 1
ATOM 729 C CA . ALA A 1 92 ? -0.126 -7.993 -2.033 1.00 97.25 92 ALA A CA 1
ATOM 730 C C . ALA A 1 92 ? -0.192 -9.249 -1.150 1.00 97.25 92 ALA A C 1
ATOM 732 O O . ALA A 1 92 ? -1.234 -9.894 -1.082 1.00 97.25 92 ALA A O 1
ATOM 733 N N . THR A 1 93 ? 0.909 -9.597 -0.483 1.00 97.12 93 THR A N 1
ATOM 734 C CA . THR A 1 93 ? 0.991 -10.766 0.402 1.00 97.12 93 THR A CA 1
ATOM 735 C C . THR A 1 93 ? 0.321 -10.490 1.743 1.00 97.12 93 THR A C 1
ATOM 737 O O . THR A 1 93 ? -0.522 -11.270 2.181 1.00 97.12 93 THR A O 1
ATOM 740 N N . GLU A 1 94 ? 0.642 -9.360 2.375 1.00 96.56 94 GLU A N 1
ATOM 741 C CA . GLU A 1 94 ? 0.141 -9.027 3.711 1.00 96.56 94 GLU A CA 1
ATOM 742 C C . GLU A 1 94 ? -1.365 -8.768 3.747 1.00 96.56 94 GLU A C 1
ATOM 744 O O . GLU A 1 94 ? -2.025 -9.098 4.739 1.00 96.56 94 GLU A O 1
ATOM 749 N N . LEU A 1 95 ? -1.902 -8.200 2.663 1.00 95.94 95 LEU A N 1
ATOM 750 C CA . LEU A 1 95 ? -3.289 -7.745 2.553 1.00 95.94 95 LEU A CA 1
ATOM 751 C C . LEU A 1 95 ? -4.207 -8.701 1.771 1.00 95.94 95 LEU A C 1
ATOM 753 O O . LEU A 1 95 ? -5.387 -8.395 1.577 1.00 95.94 95 LEU A O 1
ATOM 757 N N . LYS A 1 96 ? -3.685 -9.858 1.342 1.00 95.19 96 LYS A N 1
ATOM 758 C CA . LYS A 1 96 ? -4.429 -10.872 0.583 1.00 95.19 96 LYS A CA 1
ATOM 759 C C . LYS A 1 96 ? -5.691 -11.332 1.321 1.00 95.19 96 LYS A C 1
ATOM 761 O O . LYS A 1 96 ? -5.721 -11.431 2.547 1.00 95.19 96 LYS A O 1
ATOM 766 N N . GLY A 1 97 ? -6.719 -11.704 0.564 1.00 93.62 97 GLY A N 1
ATOM 767 C CA . GLY A 1 97 ? -7.920 -12.373 1.064 1.00 93.62 97 GLY A CA 1
ATOM 768 C C . GLY A 1 97 ? -9.015 -11.414 1.518 1.00 93.62 97 GLY A C 1
ATOM 769 O O . GLY A 1 97 ? -10.078 -11.853 1.950 1.00 93.62 97 GLY A O 1
ATOM 770 N N . ARG A 1 98 ? -8.791 -10.100 1.405 1.00 90.94 98 ARG A N 1
ATOM 771 C CA . ARG A 1 98 ? -9.807 -9.085 1.714 1.00 90.94 98 ARG A CA 1
ATOM 772 C C . ARG A 1 98 ? -10.642 -8.705 0.495 1.00 90.94 98 ARG A C 1
ATOM 774 O O . ARG A 1 98 ? -11.795 -8.318 0.656 1.00 90.94 98 ARG A O 1
ATOM 781 N N . ASN A 1 99 ? -10.114 -8.849 -0.719 1.00 95.50 99 ASN A N 1
ATOM 782 C CA . ASN A 1 99 ? -10.869 -8.624 -1.949 1.00 95.50 99 ASN A CA 1
ATOM 783 C C . ASN A 1 99 ? -10.269 -9.450 -3.095 1.00 95.50 99 ASN A C 1
ATOM 785 O O . ASN A 1 99 ? -9.209 -9.111 -3.611 1.00 95.50 99 ASN A O 1
ATOM 789 N N . ALA A 1 100 ? -10.960 -10.513 -3.515 1.00 96.25 100 ALA A N 1
ATOM 790 C CA . ALA A 1 100 ? -10.443 -11.452 -4.514 1.00 96.25 100 ALA A CA 1
ATOM 791 C C . ALA A 1 100 ? -10.116 -10.791 -5.867 1.00 96.25 100 ALA A C 1
ATOM 793 O O . ALA A 1 100 ? -9.123 -11.142 -6.507 1.00 96.25 100 ALA A O 1
ATOM 794 N N . TYR A 1 101 ? -10.917 -9.806 -6.286 1.00 97.44 101 TYR A N 1
ATOM 795 C CA . TYR A 1 101 ? -10.672 -9.064 -7.519 1.00 97.44 101 TYR A CA 1
ATOM 796 C C . TYR A 1 101 ? -9.386 -8.233 -7.424 1.00 97.44 101 TYR A C 1
ATOM 798 O O . TYR A 1 101 ? -8.525 -8.326 -8.300 1.00 97.44 101 TYR A O 1
ATOM 806 N N . LEU A 1 102 ? -9.214 -7.459 -6.347 1.00 97.62 102 LEU A N 1
ATOM 807 C CA . LEU A 1 102 ? -8.008 -6.649 -6.157 1.00 97.62 102 LEU A CA 1
ATOM 808 C C . LEU A 1 102 ? -6.765 -7.505 -5.911 1.00 97.62 102 LEU A C 1
ATOM 810 O O . LEU A 1 102 ? -5.700 -7.163 -6.419 1.00 97.62 102 LEU A O 1
ATOM 814 N N . ASP A 1 103 ? -6.908 -8.644 -5.232 1.00 97.44 103 ASP A N 1
ATOM 815 C CA . ASP A 1 103 ? -5.838 -9.625 -5.059 1.00 97.44 103 ASP A CA 1
ATOM 816 C C . ASP A 1 103 ? -5.312 -10.120 -6.413 1.00 97.44 103 ASP A C 1
ATOM 818 O O . ASP A 1 103 ? -4.103 -10.254 -6.604 1.00 97.44 103 ASP A O 1
ATOM 822 N N . GLN A 1 104 ? -6.203 -10.403 -7.368 1.00 97.75 104 GLN A N 1
ATOM 823 C CA . GLN A 1 104 ? -5.791 -10.793 -8.716 1.00 97.75 104 GLN A CA 1
ATOM 824 C C . GLN A 1 104 ? -5.203 -9.610 -9.486 1.00 97.75 104 GLN A C 1
ATOM 826 O O . GLN A 1 104 ? -4.155 -9.738 -10.121 1.00 97.75 104 GLN A O 1
ATOM 831 N N . ARG A 1 105 ? -5.850 -8.445 -9.407 1.00 97.50 105 ARG A N 1
ATOM 832 C CA . ARG A 1 105 ? -5.438 -7.248 -10.143 1.00 97.50 105 ARG A CA 1
ATOM 833 C C . ARG A 1 105 ? -4.034 -6.784 -9.756 1.00 97.50 105 ARG A C 1
ATOM 835 O O . ARG A 1 105 ? -3.247 -6.464 -10.645 1.00 97.50 105 ARG A O 1
ATOM 842 N N . ILE A 1 106 ? -3.696 -6.778 -8.463 1.00 97.75 106 ILE A N 1
ATOM 843 C CA . ILE A 1 106 ? -2.358 -6.379 -8.008 1.00 97.75 106 ILE A CA 1
ATOM 844 C C . ILE A 1 106 ? -1.283 -7.369 -8.464 1.00 97.75 106 ILE A C 1
ATOM 846 O O . ILE A 1 106 ? -0.214 -6.933 -8.882 1.00 97.75 106 ILE A O 1
ATOM 850 N N . ARG A 1 107 ? -1.568 -8.681 -8.475 1.00 97.25 107 ARG A N 1
ATOM 851 C CA . ARG A 1 107 ? -0.633 -9.692 -9.000 1.00 97.25 107 ARG A CA 1
ATOM 852 C C . ARG A 1 107 ? -0.316 -9.447 -10.472 1.00 97.25 107 ARG A C 1
ATOM 854 O O . ARG A 1 107 ? 0.857 -9.381 -10.823 1.00 97.25 107 ARG A O 1
ATOM 861 N N . ASN A 1 108 ? -1.343 -9.236 -11.297 1.00 96.88 108 ASN A N 1
ATOM 862 C CA . ASN A 1 108 ? -1.158 -8.945 -12.720 1.00 96.88 108 ASN A CA 1
ATOM 863 C C . ASN A 1 108 ? -0.308 -7.682 -12.915 1.00 96.88 108 ASN A C 1
ATOM 865 O O . ASN A 1 108 ? 0.677 -7.708 -13.650 1.00 96.88 108 ASN A O 1
ATOM 869 N N . LYS A 1 109 ? -0.618 -6.605 -12.178 1.00 97.19 109 LYS A N 1
ATOM 870 C CA . LYS A 1 109 ? 0.151 -5.359 -12.255 1.00 97.19 109 LYS A CA 1
ATOM 871 C C . LYS A 1 109 ? 1.605 -5.515 -11.831 1.00 97.19 109 LYS A C 1
ATOM 873 O O . LYS A 1 109 ? 2.474 -4.972 -12.497 1.00 97.19 109 LYS A O 1
ATOM 878 N N . ILE A 1 110 ? 1.894 -6.281 -10.782 1.00 96.94 110 ILE A N 1
ATOM 879 C CA . ILE A 1 110 ? 3.274 -6.572 -10.362 1.00 96.94 110 ILE A CA 1
ATOM 880 C C . ILE A 1 110 ? 4.042 -7.313 -11.462 1.00 96.94 110 ILE A C 1
ATOM 882 O O . ILE A 1 110 ? 5.216 -7.022 -11.683 1.00 96.94 110 ILE A O 1
ATOM 886 N N . THR A 1 111 ? 3.396 -8.266 -12.139 1.00 95.06 111 THR A N 1
ATOM 887 C CA . THR A 1 111 ? 3.997 -9.021 -13.245 1.00 95.06 111 THR A CA 1
ATOM 888 C C . THR A 1 111 ? 4.241 -8.150 -14.478 1.00 95.06 111 THR A C 1
ATOM 890 O O . THR A 1 111 ? 5.219 -8.373 -15.181 1.00 95.06 111 THR A O 1
ATOM 893 N N . GLU A 1 112 ? 3.370 -7.185 -14.764 1.00 93.31 112 GLU A N 1
ATOM 894 C CA . GLU A 1 112 ? 3.496 -6.256 -15.900 1.00 93.31 112 GLU A CA 1
ATOM 895 C C . GLU A 1 112 ? 4.480 -5.104 -15.649 1.00 93.31 112 GLU A C 1
ATOM 897 O O . GLU A 1 112 ? 5.070 -4.582 -16.591 1.00 93.31 112 GLU A O 1
ATOM 902 N N . TYR A 1 113 ? 4.636 -4.679 -14.396 1.00 93.50 113 TYR A N 1
ATOM 903 C CA . TYR A 1 113 ? 5.363 -3.465 -14.036 1.00 93.50 113 TYR A CA 1
ATOM 904 C C . TYR A 1 113 ? 6.828 -3.542 -14.454 1.00 93.50 113 TYR A C 1
ATOM 906 O O . TYR A 1 113 ? 7.532 -4.375 -13.905 1.00 93.50 113 TYR A O 1
ATOM 914 N N . ALA A 1 114 ? 7.304 -2.651 -15.328 1.00 76.88 114 ALA A N 1
ATOM 915 C CA . ALA A 1 114 ? 8.690 -2.603 -15.820 1.00 76.88 114 ALA A CA 1
ATOM 916 C C . ALA A 1 114 ? 9.176 -3.902 -16.497 1.00 76.88 114 ALA A C 1
ATOM 918 O O . ALA A 1 114 ? 10.295 -4.360 -16.247 1.00 76.88 114 ALA A O 1
ATOM 919 N N . LYS A 1 115 ? 8.290 -4.524 -17.281 1.00 71.50 115 LYS A N 1
ATOM 920 C CA . LYS A 1 115 ? 8.681 -5.386 -18.401 1.00 71.50 115 LYS A CA 1
ATOM 921 C C . LYS A 1 115 ? 9.190 -4.558 -19.576 1.00 71.50 115 LYS A C 1
ATOM 923 O O . LYS A 1 115 ? 8.773 -3.382 -19.673 1.00 71.50 115 LYS A O 1
#

Foldseek 3Di:
DLCCVVPHPDDLVNCVVVHDPLVSQLSVLSDFDPPDPDPVVSLVSSLVSQQPHDLVSLVVVLVVLLVVLDADDPPDDPVRQVVSLVSLVVSLVSSPPSDPVSNVSSVVSSVVRPD

Secondary structure (DSSP, 8-state):
-TTHHHHSS--HHHHHHHS-HHHHHHHHHHSPPSS---HHHHHHHHHHHHHTS-HHHHHHHHHHHHHH-SSPPTT--HHHHHHHHHHHHHHHHHTTTS-HHHHHHHHHHHHHTT-

InterPro domains:
  IPR052194 Guanosine-3',5'-bis(diphosphate) 3'-pyrophosphohydrolase [PTHR46246] (1-111)

Sequence (115 aa):
MHDIVEDTETSLKEIGENFSNQITEGVAALTKDKSISDKLTKMKDSLKRIKGTYKEVVIVKLADRITNLQPPPPTWNLEKIEKYRDVAKLIATELKGRNAYLDQRIRNKITEYAK

pLDDT: mean 92.07, std 6.61, range [63.25, 97.75]

Radius of gyration: 14.74 Å; chains: 1; bounding box: 34×33×33 Å